Protein AF-A0A5D2PXK5-F1 (afdb_monomer_lite)

Structure (mmCIF, N/CA/C/O backbone):
data_AF-A0A5D2PXK5-F1
#
_entry.id   AF-A0A5D2PXK5-F1
#
loop_
_atom_site.group_PDB
_atom_site.id
_atom_site.type_symbol
_atom_site.label_atom_id
_atom_site.label_alt_id
_atom_site.label_comp_id
_atom_site.label_asym_id
_atom_site.label_entity_id
_atom_site.label_seq_id
_atom_site.pdbx_PDB_ins_code
_atom_site.Cartn_x
_atom_site.Cartn_y
_atom_site.Cartn_z
_atom_site.occupancy
_atom_site.B_iso_or_equiv
_atom_site.auth_seq_id
_atom_site.auth_comp_id
_atom_site.auth_asym_id
_atom_site.auth_atom_id
_atom_site.pdbx_PDB_model_num
ATOM 1 N N . MET A 1 1 ? -16.485 -2.527 13.822 1.00 81.25 1 MET A N 1
ATOM 2 C CA . MET A 1 1 ? -15.413 -3.039 12.968 1.00 81.25 1 MET A CA 1
ATOM 3 C C . MET A 1 1 ? -14.681 -1.870 12.341 1.00 81.25 1 MET A C 1
ATOM 5 O O . MET A 1 1 ? -15.329 -0.942 11.861 1.00 81.25 1 MET A O 1
ATOM 9 N N . ILE A 1 2 ? -13.352 -1.922 12.343 1.00 85.88 2 ILE A N 1
ATOM 10 C CA . ILE A 1 2 ? -12.493 -0.952 11.661 1.00 85.88 2 ILE A CA 1
ATOM 11 C C . ILE A 1 2 ? -11.808 -1.667 10.501 1.00 85.88 2 ILE A C 1
ATOM 13 O O . ILE A 1 2 ? -11.282 -2.763 10.672 1.00 85.88 2 ILE A O 1
ATOM 17 N N . ILE A 1 3 ? -11.828 -1.055 9.326 1.00 90.81 3 ILE A N 1
ATOM 18 C CA . ILE A 1 3 ? -11.134 -1.524 8.132 1.00 90.81 3 ILE A CA 1
ATOM 19 C C . ILE A 1 3 ? -10.037 -0.518 7.833 1.00 90.81 3 ILE A C 1
ATOM 21 O O . ILE A 1 3 ? -10.322 0.666 7.686 1.00 90.81 3 ILE A O 1
ATOM 25 N N . VAL A 1 4 ? -8.800 -0.983 7.720 1.00 92.50 4 VAL A N 1
ATOM 26 C CA . VAL A 1 4 ? -7.676 -0.161 7.263 1.00 92.50 4 VAL A CA 1
ATOM 27 C C . VAL A 1 4 ? -7.216 -0.724 5.935 1.00 92.50 4 VAL A C 1
ATOM 29 O O . VAL A 1 4 ? -6.950 -1.924 5.833 1.00 92.50 4 VAL A O 1
ATOM 32 N N . MET A 1 5 ? -7.151 0.121 4.912 1.00 95.62 5 MET A N 1
ATOM 33 C CA . MET A 1 5 ? -6.773 -0.306 3.573 1.00 95.62 5 MET A CA 1
ATOM 34 C C . MET A 1 5 ? -5.972 0.753 2.834 1.00 95.62 5 MET A C 1
ATOM 36 O O . MET A 1 5 ? -6.124 1.955 3.046 1.00 95.62 5 MET A O 1
ATOM 40 N N . GLY A 1 6 ? -5.160 0.290 1.900 1.00 96.44 6 GLY A N 1
ATOM 41 C CA . GLY A 1 6 ? -4.439 1.144 0.978 1.00 96.44 6 GLY A CA 1
ATOM 42 C C . GLY A 1 6 ? -3.919 0.336 -0.194 1.00 96.44 6 GLY A C 1
ATOM 43 O O . GLY A 1 6 ? -4.239 -0.844 -0.360 1.00 96.44 6 GLY A O 1
ATOM 44 N N . LEU A 1 7 ? -3.127 0.991 -1.033 1.00 97.25 7 LEU A N 1
ATOM 45 C CA . LEU A 1 7 ? -2.705 0.428 -2.304 1.00 97.25 7 LEU A CA 1
ATOM 46 C C . LEU A 1 7 ? -1.205 0.615 -2.525 1.00 97.25 7 LEU A C 1
ATOM 48 O O . LEU A 1 7 ? -0.645 1.670 -2.223 1.00 97.25 7 LEU A O 1
ATOM 52 N N . VAL A 1 8 ? -0.570 -0.416 -3.077 1.00 98.19 8 VAL A N 1
ATOM 53 C CA . VAL A 1 8 ? 0.820 -0.389 -3.530 1.00 98.19 8 VAL A CA 1
ATOM 54 C C . VAL A 1 8 ? 0.867 -0.652 -5.025 1.00 98.19 8 VAL A C 1
ATOM 56 O O . VAL A 1 8 ? 0.278 -1.605 -5.546 1.00 98.19 8 VAL A O 1
ATOM 59 N N . TYR A 1 9 ? 1.609 0.190 -5.729 1.00 97.81 9 TYR A N 1
ATOM 60 C CA . TYR A 1 9 ? 1.845 0.040 -7.156 1.00 97.81 9 TYR A CA 1
ATOM 61 C C . TYR A 1 9 ? 3.330 0.151 -7.485 1.00 97.81 9 TYR A C 1
ATOM 63 O O . TYR A 1 9 ? 4.139 0.650 -6.704 1.00 97.81 9 TYR A O 1
ATOM 71 N N . CYS A 1 10 ? 3.689 -0.338 -8.663 1.00 97.38 10 CYS A N 1
ATOM 72 C CA . CYS A 1 10 ? 4.971 -0.054 -9.270 1.00 97.38 10 CYS A CA 1
ATOM 73 C C . CYS A 1 10 ? 4.863 1.222 -10.104 1.00 97.38 10 CYS A C 1
ATOM 75 O O . CYS A 1 10 ? 4.119 1.268 -11.086 1.00 97.38 10 CYS A O 1
ATOM 77 N N . ASP A 1 11 ? 5.620 2.248 -9.742 1.00 96.44 11 ASP A N 1
ATOM 78 C CA . ASP A 1 11 ? 5.861 3.418 -10.569 1.00 96.44 11 ASP A CA 1
ATOM 79 C C . ASP A 1 11 ? 7.035 3.156 -11.517 1.00 96.44 11 ASP A C 1
ATOM 81 O O . ASP A 1 11 ? 8.200 3.428 -11.224 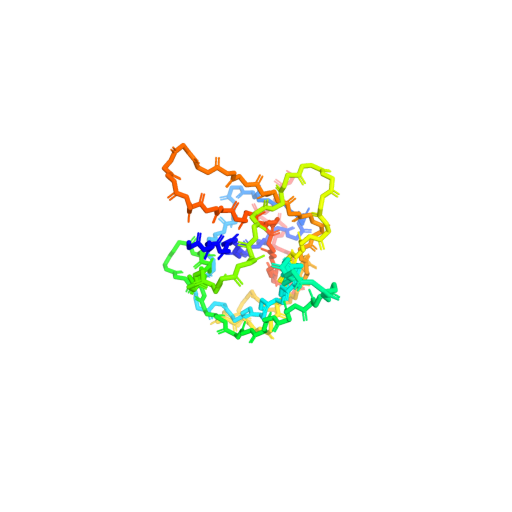1.00 96.44 11 ASP A O 1
ATOM 85 N N . VAL A 1 12 ? 6.713 2.618 -12.692 1.00 95.12 12 VAL A N 1
ATOM 86 C CA . VAL A 1 12 ? 7.700 2.288 -13.730 1.00 95.12 12 VAL A CA 1
ATOM 87 C C . VAL A 1 12 ? 8.468 3.523 -14.218 1.00 95.12 12 VAL A C 1
ATOM 89 O O . VAL A 1 12 ? 9.609 3.403 -14.673 1.00 95.12 12 VAL A O 1
ATOM 92 N N . CYS A 1 13 ? 7.858 4.706 -14.127 1.00 93.81 13 CYS A N 1
ATOM 93 C CA . CYS A 1 13 ? 8.432 5.937 -14.650 1.00 93.81 13 CYS A CA 1
ATOM 94 C C . CYS A 1 13 ? 9.161 6.779 -13.609 1.00 93.81 13 CYS A C 1
ATOM 96 O O . CYS A 1 13 ? 9.805 7.753 -13.997 1.00 93.81 13 CYS A O 1
ATOM 98 N N . THR A 1 14 ? 9.152 6.374 -12.338 1.00 92.69 14 THR A N 1
ATOM 99 C CA . THR A 1 14 ? 9.869 7.065 -11.260 1.00 92.69 14 THR A CA 1
ATOM 100 C C . THR A 1 14 ? 9.431 8.536 -11.124 1.00 92.69 14 THR A C 1
ATOM 102 O O . THR A 1 14 ? 10.234 9.421 -10.838 1.00 92.69 14 THR A O 1
ATOM 105 N N . ASN A 1 15 ? 8.146 8.803 -11.348 1.00 90.00 15 ASN A N 1
ATOM 106 C CA . ASN A 1 15 ? 7.516 10.113 -11.199 1.00 90.00 15 ASN A CA 1
ATOM 107 C C . ASN A 1 15 ? 6.867 10.310 -9.816 1.00 90.00 15 ASN A C 1
ATOM 109 O O . ASN A 1 15 ? 6.261 11.352 -9.578 1.00 90.00 15 ASN A O 1
ATOM 113 N N . ASN A 1 16 ? 6.939 9.307 -8.936 1.00 88.19 16 ASN A N 1
ATOM 114 C CA . ASN A 1 16 ? 6.220 9.213 -7.668 1.00 88.19 16 ASN A CA 1
ATOM 115 C C . ASN A 1 16 ? 4.707 9.462 -7.824 1.00 88.19 16 ASN A C 1
ATOM 117 O O . ASN A 1 16 ? 4.049 10.007 -6.946 1.00 88.19 16 ASN A O 1
ATOM 121 N N . SER A 1 17 ? 4.143 9.083 -8.967 1.00 89.62 17 SER A N 1
ATOM 122 C CA . SER A 1 17 ? 2.718 9.220 -9.252 1.00 89.62 17 SER A CA 1
ATOM 123 C C . SER A 1 17 ? 2.234 8.047 -10.090 1.00 89.62 17 SER A C 1
ATOM 125 O O . SER A 1 17 ? 3.007 7.391 -10.794 1.00 89.62 17 SER A O 1
ATOM 127 N N . PHE A 1 18 ? 0.936 7.760 -10.007 1.00 92.00 18 PHE A N 1
ATOM 128 C CA . PHE A 1 18 ? 0.346 6.713 -10.823 1.00 92.00 18 PHE A CA 1
ATOM 129 C C . PHE A 1 18 ? 0.257 7.186 -12.277 1.00 92.00 18 PHE A C 1
ATOM 131 O O . PHE A 1 18 ? -0.373 8.196 -12.583 1.00 92.00 18 PHE A O 1
ATOM 138 N N . SER A 1 19 ? 0.895 6.446 -13.177 1.00 91.69 19 SER A N 1
ATOM 139 C CA . SER A 1 19 ? 0.967 6.749 -14.604 1.00 91.69 19 SER A CA 1
ATOM 140 C C . SER A 1 19 ? 0.346 5.627 -15.433 1.00 91.69 19 SER A C 1
ATOM 142 O O . SER A 1 19 ? 0.056 4.544 -14.931 1.00 91.69 19 SER A O 1
ATOM 144 N N . ARG A 1 20 ? 0.216 5.842 -16.746 1.00 92.00 20 ARG A N 1
ATOM 145 C CA . ARG A 1 20 ? -0.244 4.810 -17.691 1.00 92.00 20 ARG A CA 1
ATOM 146 C C . ARG A 1 20 ? 0.600 3.527 -17.653 1.00 92.00 20 ARG A C 1
ATOM 148 O O . ARG A 1 20 ? 0.103 2.461 -18.001 1.00 92.00 20 ARG A O 1
ATOM 155 N N . HIS A 1 21 ? 1.873 3.639 -17.283 1.00 93.62 21 HIS A N 1
ATOM 156 C CA . HIS A 1 21 ? 2.803 2.512 -17.219 1.00 93.62 21 HIS A CA 1
ATOM 157 C C . HIS A 1 21 ? 2.902 1.897 -15.825 1.00 93.62 21 HIS A C 1
ATOM 159 O O . HIS A 1 21 ? 3.567 0.876 -15.657 1.00 93.62 21 HIS A O 1
ATOM 165 N N . SER A 1 22 ? 2.255 2.510 -14.837 1.00 95.50 22 SER A N 1
ATOM 166 C CA . SER A 1 22 ? 2.181 1.964 -13.496 1.00 95.50 22 SER A CA 1
ATOM 167 C C . SER A 1 22 ? 1.276 0.738 -13.473 1.00 95.50 22 SER A C 1
ATOM 169 O O . SER A 1 22 ? 0.305 0.638 -14.222 1.00 95.50 22 SER A O 1
ATOM 171 N N . TYR A 1 23 ? 1.592 -0.203 -12.592 1.00 96.38 23 TYR A N 1
ATOM 172 C CA . TYR A 1 23 ? 0.778 -1.396 -12.389 1.00 96.38 23 TYR A CA 1
ATOM 173 C C . TYR A 1 23 ? 0.670 -1.718 -10.907 1.00 96.38 23 TYR A C 1
ATOM 175 O O . TYR A 1 23 ? 1.579 -1.437 -10.127 1.00 96.38 23 TYR A O 1
ATOM 183 N N . PHE A 1 24 ? -0.449 -2.316 -10.515 1.00 97.88 24 PHE A N 1
ATOM 184 C CA . PHE A 1 24 ? -0.672 -2.729 -9.138 1.00 97.88 24 PHE A CA 1
ATOM 185 C C . PHE A 1 24 ? 0.271 -3.860 -8.744 1.00 97.88 24 PHE A C 1
ATOM 187 O O . PHE A 1 24 ? 0.412 -4.849 -9.467 1.00 97.88 24 PHE A O 1
ATOM 194 N N . LEU A 1 25 ? 0.933 -3.705 -7.601 1.00 97.69 25 LEU A N 1
ATOM 195 C CA . LEU A 1 25 ? 1.973 -4.628 -7.181 1.00 97.69 25 LEU A CA 1
ATOM 196 C C . LEU A 1 25 ? 1.368 -5.664 -6.240 1.00 97.69 25 LEU A C 1
ATOM 198 O O . LEU A 1 25 ? 1.118 -5.364 -5.078 1.00 97.69 25 LEU A O 1
ATOM 202 N N . ARG A 1 26 ? 1.127 -6.878 -6.743 1.00 98.12 26 ARG A N 1
ATOM 203 C CA . ARG A 1 26 ? 0.642 -8.019 -5.952 1.00 98.12 26 ARG A CA 1
ATOM 204 C C . ARG A 1 26 ? 1.754 -8.612 -5.093 1.00 98.12 26 ARG A C 1
ATOM 206 O O . ARG A 1 26 ? 2.832 -8.882 -5.613 1.00 98.12 26 ARG A O 1
ATOM 213 N N . GLY A 1 27 ? 1.464 -8.938 -3.837 1.00 98.25 27 GLY A N 1
ATOM 214 C CA . GLY A 1 27 ? 2.393 -9.600 -2.919 1.00 98.25 27 GLY A CA 1
ATOM 215 C C . GLY A 1 27 ? 3.463 -8.683 -2.324 1.00 98.25 27 GLY A C 1
ATOM 216 O O . GLY A 1 27 ? 4.422 -9.185 -1.751 1.00 98.25 27 GLY A O 1
ATOM 217 N N . ALA A 1 28 ? 3.324 -7.364 -2.466 1.00 98.38 28 ALA A N 1
ATOM 218 C CA . ALA A 1 28 ? 4.157 -6.410 -1.747 1.00 98.38 28 ALA A CA 1
ATOM 219 C C . ALA A 1 28 ? 3.854 -6.508 -0.250 1.00 98.38 28 ALA A C 1
ATOM 221 O O . ALA A 1 28 ? 2.686 -6.580 0.131 1.00 98.38 28 ALA A O 1
ATOM 222 N N . GLU A 1 29 ? 4.891 -6.515 0.577 1.00 98.25 29 GLU A N 1
ATOM 223 C CA . GLU A 1 29 ? 4.761 -6.557 2.027 1.00 98.25 29 GLU A CA 1
ATOM 224 C C . GLU A 1 29 ? 4.713 -5.137 2.583 1.00 98.25 29 GLU A C 1
ATOM 226 O O . GLU A 1 29 ? 5.557 -4.292 2.262 1.00 98.25 29 GLU A O 1
ATOM 231 N N . VAL A 1 30 ? 3.715 -4.890 3.423 1.00 98.12 30 VAL A N 1
ATOM 232 C CA . VAL A 1 30 ? 3.508 -3.626 4.117 1.00 98.12 30 VAL A CA 1
ATOM 233 C C . VAL A 1 30 ? 3.346 -3.876 5.606 1.00 98.12 30 VAL A C 1
ATOM 235 O O . VAL A 1 30 ? 2.726 -4.862 6.005 1.00 98.12 30 VAL A O 1
ATOM 238 N N . GLN A 1 31 ? 3.858 -2.963 6.418 1.00 97.81 31 GLN A N 1
ATOM 239 C CA . GLN A 1 31 ? 3.571 -2.897 7.843 1.00 97.81 31 GLN A CA 1
ATOM 240 C C . GLN A 1 31 ? 2.531 -1.806 8.062 1.00 97.81 31 GLN A C 1
ATOM 242 O O . GLN A 1 31 ? 2.697 -0.688 7.579 1.00 97.81 31 GLN A O 1
ATOM 247 N N . ILE A 1 32 ? 1.445 -2.149 8.745 1.00 96.00 32 ILE A N 1
ATOM 248 C CA . ILE A 1 32 ? 0.367 -1.232 9.106 1.00 96.00 32 ILE A CA 1
ATOM 249 C C . ILE A 1 32 ? 0.500 -0.959 10.596 1.00 96.00 32 ILE A C 1
ATOM 251 O O . ILE A 1 32 ? 0.499 -1.908 11.376 1.00 96.00 32 ILE A O 1
ATOM 255 N N . ASP A 1 33 ? 0.566 0.314 10.971 1.00 93.69 33 ASP A N 1
ATOM 256 C CA . ASP A 1 33 ? 0.645 0.777 12.350 1.00 93.69 33 ASP A CA 1
ATOM 257 C C . ASP A 1 33 ? -0.505 1.742 12.623 1.00 93.69 33 ASP A C 1
ATOM 259 O O . ASP A 1 33 ? -0.608 2.799 12.005 1.00 93.69 33 ASP A O 1
ATOM 263 N N . CYS A 1 34 ? -1.368 1.383 13.563 1.00 89.38 34 CYS A N 1
ATOM 264 C CA . CYS A 1 34 ? -2.481 2.205 14.004 1.00 89.38 34 CYS A CA 1
ATOM 265 C C . CYS A 1 34 ? -2.391 2.474 15.500 1.00 89.38 34 CYS A C 1
ATOM 267 O O . CYS A 1 34 ? -2.003 1.604 16.278 1.00 89.38 34 CYS A O 1
ATOM 269 N N . ASN A 1 35 ? -2.807 3.662 15.907 1.00 86.75 35 ASN A N 1
ATOM 270 C CA . ASN A 1 35 ? -2.990 4.054 17.288 1.00 86.75 35 ASN A CA 1
ATOM 271 C C . ASN A 1 35 ? -4.418 4.569 17.454 1.00 86.75 35 ASN A C 1
ATOM 273 O O . ASN A 1 35 ? -4.774 5.624 16.934 1.00 86.75 35 ASN A O 1
ATOM 277 N N . PHE A 1 36 ? -5.241 3.807 18.165 1.00 80.25 36 PHE A N 1
ATOM 278 C CA . PHE A 1 36 ? -6.626 4.154 18.437 1.00 80.25 36 PHE A CA 1
ATOM 279 C C . PHE A 1 36 ? -6.767 4.678 19.858 1.00 80.25 36 PHE A C 1
ATOM 281 O O . PHE A 1 36 ? -6.274 4.069 20.808 1.00 80.25 36 PHE A O 1
ATOM 288 N N . ARG A 1 37 ? -7.515 5.764 20.045 1.00 72.75 37 ARG A N 1
ATOM 289 C CA . ARG A 1 37 ? -7.97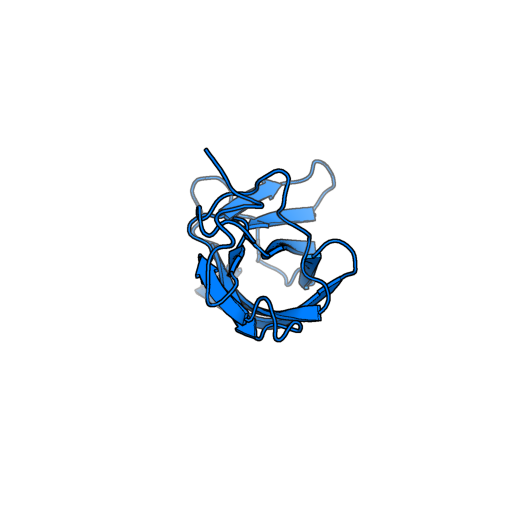7 6.122 21.390 1.00 72.75 37 ARG A CA 1
ATOM 290 C C . ARG A 1 37 ? -9.153 5.235 21.780 1.00 72.75 37 ARG A C 1
ATOM 292 O O . ARG A 1 37 ? -10.151 5.189 21.066 1.00 72.75 37 ARG A O 1
ATOM 299 N N . ALA A 1 38 ? -9.042 4.580 22.930 1.00 67.69 38 ALA A N 1
ATOM 300 C CA . ALA A 1 38 ? -10.146 3.875 23.561 1.00 67.69 38 ALA A CA 1
ATOM 301 C C . ALA A 1 38 ? -10.739 4.757 24.669 1.00 67.69 38 ALA A C 1
ATOM 303 O O . ALA A 1 38 ? -10.033 5.218 25.571 1.00 67.69 38 ALA A O 1
ATOM 304 N N . TYR A 1 39 ? -12.045 5.011 24.605 1.00 58.97 39 TYR A N 1
ATOM 305 C CA . TYR A 1 39 ? -12.790 5.627 25.692 1.00 58.97 39 TYR A CA 1
ATOM 306 C C . TYR A 1 39 ? -13.188 4.547 26.696 1.00 58.97 39 TYR A C 1
ATOM 308 O O . TYR A 1 39 ? -14.230 3.905 26.573 1.00 58.97 39 TYR A O 1
ATOM 316 N N . VAL A 1 40 ? -12.347 4.348 27.708 1.00 57.09 40 VAL A N 1
ATOM 317 C CA . VAL A 1 40 ? -12.727 3.591 28.900 1.00 57.09 40 VAL A CA 1
ATOM 318 C C . VAL A 1 40 ? -13.213 4.613 29.931 1.00 57.09 40 VAL A C 1
ATOM 320 O O . VAL A 1 40 ? -12.484 5.565 30.228 1.00 57.09 40 VAL A O 1
ATOM 323 N N . PRO A 1 41 ? -14.432 4.492 30.492 1.00 46.78 41 PRO A N 1
ATOM 324 C CA . PRO A 1 41 ? -14.905 5.422 31.510 1.00 46.78 41 PRO A CA 1
ATOM 325 C C . PRO A 1 41 ? -13.990 5.325 32.741 1.00 46.78 41 PRO A C 1
ATOM 327 O O . PRO A 1 41 ? -14.155 4.413 33.548 1.00 46.78 41 PRO A O 1
ATOM 330 N N . LYS A 1 42 ? -13.028 6.266 32.830 1.00 52.50 42 LYS A N 1
ATOM 331 C CA . LYS A 1 42 ? -12.019 6.571 33.882 1.00 52.50 42 LYS A CA 1
ATOM 332 C C . LYS A 1 42 ? -10.561 6.648 33.388 1.00 52.50 42 LYS A C 1
ATOM 334 O O . LYS A 1 42 ? -9.750 7.217 34.116 1.00 52.50 42 LYS A O 1
ATOM 339 N N . THR A 1 43 ? -10.214 6.179 32.186 1.00 54.16 43 THR A N 1
ATOM 340 C CA . THR A 1 43 ? -8.836 6.256 31.649 1.00 54.16 43 THR A CA 1
ATOM 341 C C . THR A 1 43 ? -8.823 6.652 30.165 1.00 54.16 43 THR A C 1
ATOM 343 O O . THR A 1 43 ? -9.667 6.237 29.378 1.00 54.16 43 THR A O 1
ATOM 346 N N . LYS A 1 44 ? -7.868 7.508 29.765 1.00 58.53 44 LYS A N 1
ATOM 347 C CA . LYS A 1 44 ? -7.583 7.806 28.348 1.00 58.53 44 LYS A CA 1
ATOM 348 C C . LYS A 1 44 ? -6.555 6.795 27.847 1.00 58.53 44 LYS A C 1
ATOM 350 O O . LYS A 1 44 ? -5.363 7.097 27.832 1.00 58.53 44 LYS A O 1
ATOM 355 N N . GLU A 1 45 ? -7.002 5.596 27.504 1.00 66.69 45 GLU A N 1
ATOM 356 C CA . GLU A 1 45 ? -6.115 4.545 27.003 1.00 66.69 45 GLU A CA 1
ATOM 357 C C . GLU A 1 45 ? -5.913 4.662 25.487 1.00 66.69 45 GLU A C 1
ATOM 359 O O . GLU A 1 45 ? -6.811 5.053 24.737 1.00 66.69 45 GLU A O 1
ATOM 364 N N . GLN A 1 46 ? -4.690 4.373 25.042 1.00 71.88 46 GLN A N 1
ATOM 365 C CA . GLN A 1 46 ? -4.319 4.277 23.632 1.00 71.88 46 GLN A CA 1
ATOM 366 C C . GLN A 1 46 ? -4.038 2.814 23.310 1.00 71.88 46 GLN A C 1
ATOM 368 O O . GLN A 1 46 ? -3.294 2.148 24.030 1.00 71.88 46 GLN A O 1
ATOM 373 N N . VAL A 1 47 ? -4.643 2.321 22.236 1.00 78.69 47 VAL A N 1
ATOM 374 C CA . VAL A 1 47 ? -4.490 0.956 21.748 1.00 78.69 47 VAL A CA 1
ATOM 375 C C . VAL A 1 47 ? -3.692 1.009 20.456 1.00 78.69 47 VAL A C 1
ATOM 377 O O . VAL A 1 47 ? -4.188 1.466 19.426 1.00 78.69 47 VAL A O 1
ATOM 380 N N . SER A 1 48 ? -2.459 0.517 20.517 1.00 84.62 48 SER A N 1
ATOM 381 C CA . SER A 1 48 ? -1.608 0.377 19.340 1.00 84.62 48 SER A CA 1
ATOM 382 C C . SER A 1 48 ? -1.819 -0.983 18.685 1.00 84.62 48 SER A C 1
ATOM 384 O O . SER A 1 48 ? -1.809 -2.019 19.350 1.00 84.62 48 SER A O 1
ATOM 386 N N . PHE A 1 49 ? -1.967 -0.982 17.368 1.00 87.12 49 PHE A N 1
ATOM 387 C CA . PHE A 1 49 ? -2.097 -2.168 16.539 1.00 87.12 49 PHE A CA 1
ATOM 388 C C . PHE A 1 49 ? -1.034 -2.122 15.445 1.00 87.12 49 PHE A C 1
ATOM 390 O O . PHE A 1 49 ? -0.976 -1.152 14.696 1.00 87.12 49 PHE A O 1
ATOM 397 N N . SER A 1 50 ? -0.207 -3.163 15.349 1.00 93.00 50 SER A N 1
ATOM 398 C CA . SER A 1 50 ? 0.821 -3.282 14.313 1.00 93.00 50 SER A CA 1
ATOM 399 C C . SER A 1 50 ? 0.737 -4.648 13.654 1.00 93.00 50 SER A C 1
ATOM 401 O O . SER A 1 50 ? 0.655 -5.669 14.346 1.00 93.00 50 SER A O 1
ATOM 403 N N . VAL A 1 51 ? 0.718 -4.689 12.322 1.00 96.50 51 VAL A N 1
ATOM 404 C CA . VAL A 1 51 ? 0.645 -5.956 11.596 1.00 96.50 51 VAL A CA 1
ATOM 405 C C . VAL A 1 51 ? 1.233 -5.868 10.192 1.00 96.50 51 VAL A C 1
ATOM 407 O O . VAL A 1 51 ? 0.999 -4.902 9.465 1.00 96.50 51 VAL A O 1
ATOM 410 N N . ASN A 1 52 ? 1.909 -6.936 9.766 1.00 97.81 52 ASN A N 1
ATOM 411 C CA . ASN A 1 52 ? 2.325 -7.086 8.377 1.00 97.81 52 ASN A CA 1
ATOM 412 C C . ASN A 1 52 ? 1.189 -7.664 7.524 1.00 97.81 52 ASN A C 1
ATOM 414 O O . ASN A 1 52 ? 0.472 -8.596 7.919 1.00 97.81 52 ASN A O 1
ATOM 418 N N . ARG A 1 53 ? 1.031 -7.119 6.321 1.00 97.81 53 ARG A N 1
ATOM 419 C CA . ARG A 1 53 ? 0.098 -7.599 5.300 1.00 97.81 53 ARG A CA 1
ATOM 420 C C . ARG A 1 53 ? 0.783 -7.663 3.951 1.00 97.81 53 ARG A C 1
ATOM 422 O O . ARG A 1 53 ? 1.752 -6.959 3.691 1.00 97.81 53 ARG A O 1
ATOM 429 N N . THR A 1 54 ? 0.246 -8.515 3.089 1.00 98.12 54 THR A N 1
ATOM 430 C CA . THR A 1 54 ? 0.643 -8.575 1.687 1.00 98.12 54 THR A CA 1
ATOM 431 C C . THR A 1 54 ? -0.488 -8.075 0.811 1.00 98.12 54 THR A C 1
ATOM 433 O O . THR A 1 54 ? -1.665 -8.278 1.118 1.00 98.12 54 THR A O 1
ATOM 436 N N . THR A 1 55 ? -0.135 -7.394 -0.270 1.00 98.50 55 THR A N 1
ATOM 437 C CA . THR A 1 55 ? -1.121 -6.899 -1.224 1.00 98.50 55 THR A CA 1
ATOM 438 C C . THR A 1 55 ? -1.715 -8.018 -2.074 1.00 98.50 55 THR A C 1
ATOM 440 O O . THR A 1 55 ? -1.040 -8.975 -2.470 1.00 98.50 55 THR A O 1
ATOM 443 N N . ASP A 1 56 ? -2.991 -7.876 -2.411 1.00 98.25 56 ASP A N 1
ATOM 444 C CA . ASP A 1 56 ? -3.715 -8.800 -3.270 1.00 98.25 56 ASP A CA 1
ATOM 445 C C . ASP A 1 56 ? -3.411 -8.584 -4.769 1.00 98.25 56 ASP A C 1
ATOM 447 O O . ASP A 1 56 ? -2.500 -7.854 -5.164 1.00 98.25 56 ASP A O 1
ATOM 451 N N . LYS A 1 57 ? -4.187 -9.227 -5.652 1.00 97.19 57 LYS A N 1
ATOM 452 C CA . LYS A 1 57 ? -4.028 -9.102 -7.113 1.00 97.19 57 LYS A CA 1
ATOM 453 C C . LYS A 1 57 ? -4.276 -7.690 -7.664 1.00 97.19 57 LYS A C 1
ATOM 455 O O . LYS A 1 57 ? -3.890 -7.422 -8.797 1.00 97.19 57 LYS A O 1
ATOM 460 N N . HIS A 1 58 ? -4.920 -6.824 -6.890 1.00 97.19 58 HIS A N 1
ATOM 461 C CA . HIS A 1 58 ? -5.196 -5.430 -7.215 1.00 97.19 58 HIS A CA 1
ATOM 462 C C . HIS A 1 58 ? -4.220 -4.475 -6.520 1.00 97.19 58 HIS A C 1
ATOM 464 O O . HIS A 1 58 ? -4.404 -3.264 -6.587 1.00 97.19 58 HIS A O 1
ATOM 470 N N . GLY A 1 59 ? -3.169 -4.998 -5.876 1.00 97.94 59 GLY A N 1
ATOM 471 C CA . GLY A 1 59 ? -2.214 -4.186 -5.128 1.00 97.94 59 GLY A CA 1
ATOM 472 C C . GLY A 1 59 ? -2.795 -3.633 -3.829 1.00 97.94 59 GLY A C 1
ATOM 473 O O . GLY A 1 59 ? -2.187 -2.746 -3.238 1.00 97.94 59 GLY A O 1
ATOM 474 N N . VAL A 1 60 ? -3.949 -4.135 -3.380 1.00 98.25 60 VAL A N 1
ATOM 475 C CA . VAL A 1 60 ? -4.631 -3.660 -2.177 1.00 98.25 60 VAL A CA 1
ATOM 476 C C . VAL A 1 60 ? -4.154 -4.467 -0.981 1.00 98.25 60 VAL A C 1
ATOM 478 O O . VAL A 1 60 ? -4.179 -5.697 -1.007 1.00 98.25 60 VAL A O 1
ATOM 481 N N . TYR A 1 61 ? -3.740 -3.781 0.078 1.00 97.62 61 TYR A N 1
ATOM 482 C CA . TYR A 1 61 ? -3.608 -4.381 1.401 1.00 97.62 61 TYR A CA 1
ATOM 483 C C . TYR A 1 61 ? -4.802 -3.961 2.251 1.00 97.62 61 TYR A C 1
ATOM 485 O O . TYR A 1 61 ? -5.289 -2.834 2.148 1.00 97.62 61 TYR A O 1
ATOM 493 N N . MET A 1 62 ? -5.268 -4.873 3.097 1.00 96.25 62 MET A N 1
ATOM 494 C CA . MET A 1 62 ? -6.401 -4.628 3.976 1.00 96.25 62 MET A CA 1
ATOM 495 C C . MET A 1 62 ? -6.228 -5.391 5.285 1.00 96.25 62 MET A C 1
ATOM 497 O O . MET A 1 62 ? -5.723 -6.518 5.309 1.00 96.25 62 MET A O 1
ATOM 501 N N . VAL A 1 63 ? -6.671 -4.781 6.376 1.00 93.50 63 VAL A N 1
ATOM 502 C CA . VAL A 1 63 ? -6.850 -5.452 7.658 1.00 93.50 63 VAL A CA 1
ATOM 503 C C . VAL A 1 63 ? -8.190 -5.067 8.261 1.00 93.50 63 VAL A C 1
ATOM 505 O O . VAL A 1 63 ? -8.588 -3.903 8.255 1.00 93.50 63 VAL A O 1
ATOM 508 N N . GLU A 1 64 ? -8.873 -6.075 8.784 1.00 91.06 64 GLU A N 1
ATOM 509 C CA . GLU A 1 64 ? -10.081 -5.920 9.576 1.00 91.06 64 GLU A CA 1
ATOM 510 C C . GLU A 1 64 ? -9.696 -6.031 11.047 1.00 91.06 64 GLU A C 1
ATOM 512 O O . GLU A 1 64 ? -9.124 -7.033 11.485 1.00 91.06 64 GLU A O 1
ATOM 517 N N . ILE A 1 65 ? -9.979 -4.976 11.800 1.00 85.06 65 ILE A N 1
ATOM 518 C CA . ILE A 1 65 ? -9.748 -4.907 13.235 1.00 85.06 65 ILE A CA 1
ATOM 519 C C . ILE A 1 65 ? -11.123 -5.034 13.902 1.00 85.06 65 ILE A C 1
ATOM 521 O O . ILE A 1 65 ? -12.012 -4.199 13.658 1.00 85.06 65 ILE A O 1
ATOM 525 N N . PRO A 1 66 ? -11.350 -6.090 14.706 1.00 78.56 66 PRO A N 1
ATOM 526 C CA . PRO A 1 66 ? -12.596 -6.226 15.439 1.00 78.56 66 PRO A CA 1
ATOM 527 C C . PRO A 1 66 ? -12.751 -5.028 16.376 1.00 78.56 66 PRO A C 1
ATOM 529 O O . PRO A 1 66 ? -11.781 -4.561 16.973 1.00 78.56 66 PRO A O 1
ATOM 532 N N . SER A 1 67 ? -13.973 -4.508 16.492 1.00 67.31 67 SER A N 1
ATOM 533 C CA . SER A 1 67 ? -14.235 -3.466 17.484 1.00 67.31 67 SER A CA 1
ATOM 534 C C . SER A 1 67 ? -14.041 -4.055 18.871 1.00 67.31 67 SER A C 1
ATOM 536 O O . SER A 1 67 ? -14.730 -5.006 19.228 1.00 67.31 67 SER A O 1
ATOM 538 N N . VAL A 1 68 ? -13.122 -3.480 19.634 1.00 63.94 68 VAL A N 1
ATOM 539 C CA . VAL A 1 68 ? -13.103 -3.611 21.090 1.00 63.94 68 VAL A CA 1
ATOM 540 C C . VAL A 1 68 ? -13.936 -2.478 21.684 1.00 63.94 68 VAL A C 1
ATOM 542 O O . VAL A 1 68 ? -13.995 -1.383 21.115 1.00 63.94 68 VAL A O 1
ATOM 545 N N . ASP A 1 69 ? -14.610 -2.759 22.798 1.00 59.25 69 ASP A N 1
ATOM 546 C CA . ASP A 1 69 ? -15.444 -1.777 23.489 1.00 59.25 69 ASP A CA 1
ATOM 547 C C . ASP A 1 69 ? -14.642 -0.497 23.775 1.00 59.25 69 ASP A C 1
ATOM 549 O O . ASP A 1 69 ? -13.519 -0.544 24.277 1.00 59.25 69 ASP A O 1
ATOM 553 N N . GLY A 1 70 ? -15.211 0.656 23.418 1.00 59.50 70 GLY A N 1
ATOM 554 C CA . GLY A 1 70 ? -14.604 1.970 23.643 1.00 59.50 70 GLY A CA 1
ATOM 555 C C . GLY A 1 70 ? -13.743 2.524 22.501 1.00 59.50 70 GLY A C 1
ATOM 556 O O . GLY A 1 70 ? -13.406 3.704 22.562 1.00 59.50 70 GLY A O 1
ATOM 557 N N . ILE A 1 71 ? -13.409 1.764 21.447 1.00 64.44 71 ILE A N 1
ATOM 558 C CA . ILE A 1 71 ? -12.799 2.363 20.244 1.00 64.44 71 ILE A CA 1
ATOM 559 C C . ILE A 1 71 ? -13.903 2.933 19.353 1.00 64.44 71 ILE A C 1
ATOM 561 O O . ILE A 1 71 ? -14.558 2.212 18.594 1.00 64.44 71 ILE A O 1
ATOM 565 N N . GLU A 1 72 ? -14.082 4.248 19.436 1.00 64.19 72 GLU A N 1
ATOM 566 C CA . GLU A 1 72 ? -14.877 4.996 18.473 1.00 64.19 72 GLU A CA 1
ATOM 567 C C . GLU A 1 72 ? -14.016 5.438 17.295 1.00 64.19 72 GLU A C 1
ATOM 569 O O . GLU A 1 72 ? -12.825 5.741 17.402 1.00 64.19 72 GLU A O 1
ATOM 574 N N . CYS A 1 73 ? -14.648 5.464 16.132 1.00 64.12 73 CYS A N 1
ATOM 575 C CA . CYS A 1 73 ? -14.022 5.983 14.936 1.00 64.12 73 CYS A CA 1
ATOM 576 C C . CYS A 1 73 ? -13.845 7.473 15.088 1.00 64.12 73 CYS A C 1
ATOM 578 O O . CYS A 1 73 ? -14.770 8.137 15.556 1.00 64.12 73 CYS A O 1
ATOM 580 N N . ALA A 1 74 ? -12.689 7.966 14.656 1.00 59.97 74 ALA A N 1
ATOM 581 C CA . ALA A 1 74 ? -12.388 9.374 14.769 1.00 59.97 74 ALA A CA 1
ATOM 582 C C . ALA A 1 74 ? -13.523 10.209 14.155 1.00 59.97 74 ALA A C 1
ATOM 584 O O . ALA A 1 74 ? -13.734 10.197 12.941 1.00 59.97 74 ALA A O 1
ATOM 585 N N . GLU A 1 75 ? -14.272 10.926 14.994 1.00 56.28 75 GLU A N 1
ATOM 586 C CA . GLU A 1 75 ? -14.884 12.172 14.544 1.00 56.28 75 GLU A CA 1
ATOM 587 C C . GLU A 1 75 ? -13.751 13.196 14.434 1.00 56.28 75 GLU A C 1
ATOM 589 O O . GLU A 1 75 ? -12.697 12.996 15.046 1.00 56.28 75 GLU A O 1
ATOM 594 N N . ALA A 1 76 ? -13.935 14.253 13.637 1.00 48.31 76 ALA A N 1
ATOM 595 C CA . ALA A 1 76 ? -12.893 15.192 13.188 1.00 48.31 76 ALA A CA 1
ATOM 596 C C . ALA A 1 76 ? -11.986 15.800 14.291 1.00 48.31 76 ALA A C 1
ATOM 598 O O . ALA A 1 76 ? -11.015 16.476 13.974 1.00 48.31 76 ALA A O 1
ATOM 599 N N . ASP A 1 77 ? -12.285 15.539 15.563 1.00 46.03 77 ASP A N 1
ATOM 600 C CA . ASP A 1 77 ? -11.625 16.045 16.762 1.00 46.03 77 ASP A CA 1
ATOM 601 C C . ASP A 1 77 ? -10.930 14.950 17.617 1.00 46.03 77 ASP A C 1
ATOM 603 O O . ASP A 1 77 ? -10.503 15.196 18.747 1.00 46.03 77 ASP A O 1
ATOM 607 N N . THR A 1 78 ? -10.814 13.705 17.125 1.00 55.84 78 THR A N 1
ATOM 608 C CA . THR A 1 78 ? -10.256 12.576 17.903 1.00 55.84 78 THR A CA 1
ATOM 609 C C . THR A 1 78 ? -9.082 11.864 17.222 1.00 55.84 78 THR A C 1
ATOM 611 O O . THR A 1 78 ? -9.178 11.343 16.120 1.00 55.84 78 THR A O 1
ATOM 614 N N . ALA A 1 79 ? -7.953 11.844 17.939 1.00 63.38 79 ALA A N 1
ATOM 615 C CA . ALA A 1 79 ? -6.603 11.453 17.521 1.00 63.38 79 ALA A CA 1
ATOM 616 C C . ALA A 1 79 ? -6.367 9.936 17.331 1.00 63.38 79 ALA A C 1
ATOM 618 O O . ALA A 1 79 ? -5.384 9.410 17.854 1.00 63.38 79 ALA A O 1
ATOM 619 N N . SER A 1 80 ? -7.274 9.228 16.653 1.00 77.12 80 SER A N 1
ATOM 620 C CA . SER A 1 80 ? -7.005 7.859 16.195 1.00 77.12 80 SER A CA 1
ATOM 621 C C . SER A 1 80 ? -6.354 7.913 14.817 1.00 77.12 80 SER A C 1
ATOM 623 O O . SER A 1 80 ? -6.987 8.417 13.890 1.00 77.12 80 SER A O 1
ATOM 625 N N . THR A 1 81 ? -5.131 7.398 14.692 1.00 85.38 81 THR A N 1
ATOM 626 C CA . THR A 1 81 ? -4.337 7.480 13.460 1.00 85.38 81 THR A CA 1
ATOM 627 C C . THR A 1 81 ? -3.862 6.118 12.983 1.00 85.38 81 THR A C 1
ATOM 629 O O . THR A 1 81 ? -3.607 5.219 13.779 1.00 85.38 81 THR A O 1
ATOM 632 N N . CYS A 1 82 ? -3.714 5.968 11.678 1.00 89.31 82 CYS A N 1
ATOM 633 C CA . CYS A 1 82 ? -3.182 4.808 10.994 1.00 89.31 82 CYS A CA 1
ATOM 634 C C . CYS A 1 82 ? -2.189 5.255 9.922 1.00 89.31 82 CYS A C 1
ATOM 636 O O . CYS A 1 82 ? -2.425 6.173 9.141 1.00 89.31 82 CYS A O 1
ATOM 638 N N . GLN A 1 83 ? -1.075 4.545 9.845 1.00 94.31 83 GLN A N 1
ATOM 639 C CA . GLN A 1 83 ? -0.080 4.701 8.799 1.00 94.31 83 GLN A CA 1
ATOM 640 C C . GLN A 1 83 ? 0.353 3.329 8.298 1.00 94.31 83 GLN A C 1
ATOM 642 O O . GLN A 1 83 ? 0.195 2.313 8.976 1.00 94.31 83 GLN A O 1
ATOM 647 N N . ALA A 1 84 ? 0.917 3.294 7.099 1.00 97.12 84 ALA A N 1
ATOM 648 C CA . ALA A 1 84 ? 1.556 2.100 6.581 1.00 97.12 84 ALA A CA 1
ATOM 649 C C . ALA A 1 84 ? 2.929 2.429 6.006 1.00 97.12 84 ALA A C 1
ATOM 651 O O . ALA A 1 84 ? 3.181 3.552 5.563 1.00 97.12 84 ALA A O 1
ATOM 652 N N . SER A 1 85 ? 3.807 1.431 6.004 1.00 97.75 85 SER A N 1
ATOM 653 C CA . SER A 1 85 ? 5.132 1.509 5.403 1.00 97.75 85 SER A CA 1
ATOM 654 C C . SER A 1 85 ? 5.448 0.274 4.562 1.00 97.75 85 SER A C 1
ATOM 656 O O . SER A 1 85 ? 4.947 -0.823 4.814 1.00 97.75 85 SER A O 1
ATOM 658 N N . LEU A 1 86 ? 6.254 0.460 3.518 1.00 98.06 86 LEU A N 1
ATOM 659 C CA . LEU A 1 86 ? 6.737 -0.617 2.661 1.00 98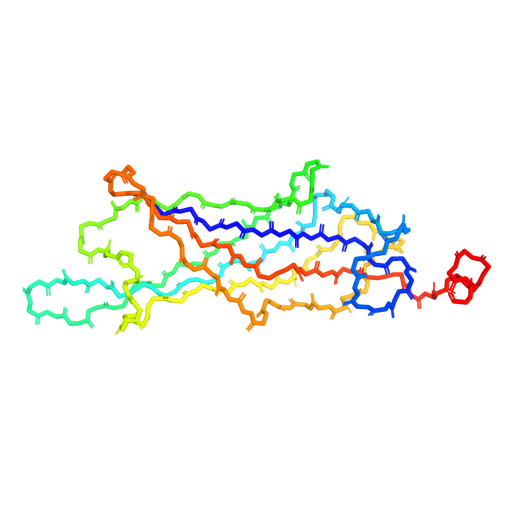.06 86 LEU A CA 1
ATOM 660 C C . LEU A 1 86 ? 7.826 -1.410 3.385 1.00 98.06 86 LEU A C 1
ATOM 662 O O . LEU A 1 86 ? 8.835 -0.843 3.799 1.00 98.06 86 LEU A O 1
ATOM 666 N N . VAL A 1 87 ? 7.652 -2.728 3.454 1.00 97.75 87 VAL A N 1
ATOM 667 C CA . VAL A 1 87 ? 8.645 -3.664 4.004 1.00 97.75 87 VAL A CA 1
ATOM 668 C C . VAL A 1 87 ? 9.415 -4.335 2.871 1.00 97.75 87 VAL A C 1
ATOM 670 O O . VAL A 1 87 ? 10.643 -4.390 2.889 1.00 97.75 87 VAL A O 1
ATOM 673 N N . GLY A 1 88 ? 8.703 -4.809 1.845 1.00 96.81 88 GLY A N 1
ATOM 674 C CA . GLY A 1 88 ? 9.306 -5.595 0.775 1.00 96.81 88 GLY A CA 1
ATOM 675 C C . GLY A 1 88 ? 8.501 -5.587 -0.517 1.00 96.81 88 GLY A C 1
ATOM 676 O O . GLY A 1 88 ? 7.281 -5.433 -0.522 1.00 96.81 88 GLY A O 1
ATOM 677 N N . SER A 1 89 ? 9.202 -5.765 -1.635 1.00 97.62 89 SER A N 1
ATOM 678 C CA . SER A 1 89 ? 8.587 -5.939 -2.951 1.00 97.62 89 SER A CA 1
ATOM 679 C C . SER A 1 89 ? 8.630 -7.405 -3.363 1.00 97.62 89 SER A C 1
ATOM 681 O O . SER A 1 89 ? 9.634 -8.089 -3.175 1.00 97.62 89 SER A O 1
ATOM 683 N N . SER A 1 90 ? 7.558 -7.861 -4.001 1.00 97.25 90 SER A N 1
ATOM 684 C CA . SER A 1 90 ? 7.483 -9.165 -4.664 1.00 97.25 90 SER A CA 1
ATOM 685 C C . SER A 1 90 ? 8.158 -9.190 -6.042 1.00 97.25 90 SER A C 1
ATOM 687 O O . SER A 1 90 ? 8.289 -10.258 -6.640 1.00 97.25 90 SER A O 1
ATOM 689 N N . SER A 1 91 ? 8.566 -8.034 -6.579 1.00 97.00 91 SER A N 1
ATOM 690 C CA . SER A 1 91 ? 9.113 -7.897 -7.930 1.00 97.00 91 SER A CA 1
ATOM 691 C C . SER A 1 91 ? 10.555 -7.413 -7.906 1.00 97.00 91 SER A C 1
ATOM 693 O O . SER A 1 91 ? 10.832 -6.272 -7.544 1.00 97.00 91 SER A O 1
ATOM 695 N N . ALA A 1 92 ? 11.479 -8.237 -8.404 1.00 95.38 92 ALA A N 1
ATOM 696 C CA . ALA A 1 92 ? 12.889 -7.865 -8.530 1.00 95.38 92 ALA A CA 1
ATOM 697 C C . ALA A 1 92 ? 13.125 -6.685 -9.494 1.00 95.38 92 ALA A C 1
ATOM 699 O O . ALA A 1 92 ? 14.114 -5.968 -9.360 1.00 95.38 92 ALA A O 1
ATOM 700 N N . SER A 1 93 ? 12.230 -6.464 -10.464 1.00 94.12 93 SER A N 1
ATOM 701 C CA . SER A 1 93 ? 12.330 -5.347 -11.411 1.00 94.12 93 SER A CA 1
ATOM 702 C C . SER A 1 93 ? 11.725 -4.045 -10.879 1.00 94.12 93 SER A C 1
ATOM 704 O O . SER A 1 93 ? 11.935 -2.992 -11.481 1.00 94.12 93 SER A O 1
ATOM 706 N N . CYS A 1 94 ? 10.993 -4.099 -9.762 1.00 96.19 94 CYS A N 1
ATOM 707 C CA . CYS A 1 94 ? 10.358 -2.949 -9.131 1.00 96.19 94 CYS A CA 1
ATOM 708 C C . CYS A 1 94 ? 10.426 -3.058 -7.604 1.00 96.19 94 CYS A C 1
ATOM 710 O O . CYS A 1 94 ? 9.432 -3.341 -6.937 1.00 96.19 94 CYS A O 1
ATOM 712 N N . ASN A 1 95 ? 11.630 -2.884 -7.061 1.00 97.12 95 ASN A N 1
ATOM 713 C CA . ASN A 1 95 ? 11.953 -3.133 -5.655 1.00 97.12 95 ASN A CA 1
ATOM 714 C C . ASN A 1 95 ? 12.599 -1.948 -4.930 1.00 97.12 95 ASN A C 1
ATOM 716 O O . ASN A 1 95 ? 12.909 -2.071 -3.750 1.00 97.12 95 ASN A O 1
ATOM 720 N N . ILE A 1 96 ? 12.806 -0.810 -5.594 1.00 97.00 96 ILE A N 1
ATOM 721 C CA . ILE A 1 96 ? 13.337 0.385 -4.936 1.00 97.00 96 ILE A CA 1
ATOM 722 C C . ILE A 1 96 ? 12.160 1.171 -4.355 1.00 97.00 96 ILE A C 1
ATOM 724 O O . ILE A 1 96 ? 11.274 1.534 -5.127 1.00 97.00 96 ILE A O 1
ATOM 728 N N . PRO A 1 97 ? 12.106 1.454 -3.043 1.00 95.94 97 PRO A N 1
ATOM 729 C CA . PRO A 1 97 ? 11.036 2.275 -2.484 1.00 95.94 97 PRO A CA 1
ATOM 730 C C . PRO A 1 97 ? 11.010 3.677 -3.120 1.00 95.94 97 PRO A C 1
ATOM 732 O O . PRO A 1 97 ? 12.055 4.312 -3.301 1.00 95.94 97 PRO A O 1
ATOM 735 N N . GLY A 1 98 ? 9.818 4.139 -3.502 1.00 94.00 98 GLY A N 1
ATOM 736 C CA . GLY A 1 98 ? 9.537 5.530 -3.858 1.00 94.00 98 GLY A CA 1
ATOM 737 C C . GLY A 1 98 ? 8.882 6.225 -2.669 1.00 94.00 98 GLY A C 1
ATOM 738 O O . GLY A 1 98 ? 9.581 6.633 -1.744 1.00 94.00 98 GLY A O 1
ATOM 739 N N . TYR A 1 99 ? 7.548 6.294 -2.644 1.00 94.19 99 TYR A N 1
ATOM 740 C CA . TYR A 1 99 ? 6.828 6.617 -1.405 1.00 94.19 99 TYR A CA 1
ATOM 741 C C . TYR A 1 99 ? 6.752 5.382 -0.512 1.00 94.19 99 TYR A C 1
ATOM 743 O O . TYR A 1 99 ? 5.930 4.494 -0.739 1.00 94.19 99 TYR A O 1
ATOM 751 N N . SER A 1 100 ? 7.650 5.329 0.474 1.00 93.50 100 SER A N 1
ATOM 752 C CA . SER A 1 100 ? 7.825 4.200 1.391 1.00 93.50 100 SER A CA 1
ATOM 753 C C . SER A 1 100 ? 6.895 4.213 2.597 1.00 93.50 100 SER A C 1
ATOM 755 O O . SER A 1 100 ? 6.823 3.206 3.289 1.00 93.50 100 SER A O 1
ATOM 757 N N . SER A 1 101 ? 6.221 5.328 2.871 1.00 93.56 101 SER A N 1
ATOM 758 C CA . SER A 1 101 ? 5.227 5.449 3.933 1.00 93.56 101 SER A CA 1
ATOM 759 C C . SER A 1 101 ? 4.062 6.317 3.477 1.00 93.56 101 SER A C 1
ATOM 761 O O . SER A 1 101 ? 4.216 7.183 2.613 1.00 93.56 101 SER A O 1
ATOM 763 N N . THR A 1 102 ? 2.896 6.087 4.063 1.00 88.69 102 THR A N 1
ATOM 764 C CA . THR A 1 102 ? 1.691 6.885 3.827 1.00 88.69 102 THR A CA 1
ATOM 765 C C . THR A 1 102 ? 1.886 8.292 4.391 1.00 88.69 102 THR A C 1
ATOM 767 O O . THR A 1 102 ? 2.294 8.431 5.542 1.00 88.69 102 THR A O 1
ATOM 770 N N . THR A 1 103 ? 1.615 9.331 3.600 1.00 80.12 103 THR A N 1
ATOM 771 C CA . THR A 1 103 ? 1.696 10.730 4.065 1.00 80.12 103 THR A CA 1
ATOM 772 C C . THR A 1 103 ? 0.428 11.181 4.769 1.00 80.12 103 THR A C 1
ATOM 774 O O . THR A 1 103 ? 0.497 12.009 5.667 1.00 80.12 103 THR A O 1
ATOM 777 N N . ASP A 1 104 ? -0.707 10.613 4.363 1.00 78.69 104 ASP A N 1
ATOM 778 C CA . ASP A 1 104 ? -2.035 11.005 4.806 1.00 78.69 104 ASP A CA 1
ATOM 779 C C . ASP A 1 104 ? -2.935 9.778 4.956 1.00 78.69 104 ASP A C 1
ATOM 781 O O . ASP A 1 104 ? -2.736 8.730 4.322 1.00 78.69 104 ASP A O 1
ATOM 785 N N . GLU A 1 105 ? -3.971 9.959 5.763 1.00 80.06 105 GLU A N 1
ATOM 786 C CA . GLU A 1 105 ? -5.054 9.013 5.969 1.00 80.06 105 GLU A CA 1
ATOM 787 C C . GLU A 1 105 ? -6.406 9.714 5.836 1.00 80.06 105 GLU A C 1
ATOM 789 O O . GLU A 1 105 ? -6.551 10.904 6.117 1.00 80.06 105 GLU A O 1
ATOM 794 N N . MET A 1 106 ? -7.419 8.965 5.414 1.00 79.81 106 MET A N 1
ATOM 795 C CA . MET A 1 106 ? -8.797 9.427 5.350 1.00 79.81 106 MET A CA 1
ATOM 796 C C . MET A 1 106 ? -9.691 8.451 6.104 1.00 79.81 106 MET A C 1
ATOM 798 O O . MET A 1 106 ? -9.878 7.310 5.680 1.00 79.81 106 MET A O 1
ATOM 802 N N . ALA A 1 107 ? -10.268 8.911 7.211 1.00 80.31 107 ALA A N 1
ATOM 803 C CA . ALA A 1 107 ? -11.240 8.150 7.982 1.00 80.31 107 ALA A CA 1
ATOM 804 C C . ALA A 1 107 ? -12.661 8.422 7.468 1.00 80.31 107 ALA A C 1
ATOM 806 O O . ALA A 1 107 ? -13.114 9.563 7.398 1.00 80.31 107 ALA A O 1
ATOM 807 N N . ILE A 1 108 ? -13.382 7.360 7.118 1.00 77.69 108 ILE A N 1
ATOM 808 C CA . ILE A 1 108 ? -14.770 7.400 6.660 1.00 77.69 108 ILE A CA 1
ATOM 809 C C . ILE A 1 108 ? -15.620 6.575 7.626 1.00 77.69 108 ILE A C 1
ATOM 811 O O . ILE A 1 108 ? -15.465 5.355 7.731 1.00 77.69 108 ILE A O 1
ATOM 815 N N . LYS A 1 109 ? -16.564 7.232 8.306 1.00 74.06 109 LYS A N 1
ATOM 816 C CA . LYS A 1 109 ? -17.599 6.568 9.111 1.00 74.06 109 LYS A CA 1
ATOM 817 C C . LYS A 1 109 ? -18.729 6.119 8.184 1.00 74.06 109 LYS A C 1
ATOM 819 O O . LYS A 1 109 ? -19.334 6.937 7.489 1.00 74.06 109 LYS A O 1
ATOM 824 N N . SER A 1 110 ? -18.992 4.815 8.128 1.00 71.12 110 SER A N 1
ATOM 825 C CA . SER A 1 110 ? -20.079 4.272 7.311 1.00 71.12 110 SER A CA 1
ATOM 826 C C . SER A 1 110 ? -21.442 4.652 7.891 1.00 71.12 110 SER A C 1
ATOM 828 O O . SER A 1 110 ? -21.588 4.863 9.094 1.00 71.12 110 SER A O 1
ATOM 830 N N . ARG A 1 111 ? -22.473 4.684 7.036 1.00 70.44 111 ARG A N 1
ATOM 831 C CA . ARG A 1 111 ? -23.875 4.789 7.483 1.00 70.44 111 ARG A CA 1
ATOM 832 C C . ARG A 1 111 ? -24.337 3.532 8.221 1.00 70.44 111 ARG A C 1
ATOM 834 O O . ARG A 1 111 ? -25.305 3.592 8.972 1.00 70.44 111 ARG A O 1
ATOM 841 N N . HIS A 1 112 ? -23.667 2.400 7.994 1.00 68.38 112 HIS A N 1
ATOM 842 C CA . HIS A 1 112 ? -23.889 1.200 8.786 1.00 68.38 112 HIS A CA 1
ATOM 843 C C . HIS A 1 112 ? -23.329 1.400 10.198 1.00 68.38 112 HIS A C 1
ATOM 845 O O . HIS A 1 112 ? -22.184 1.845 10.331 1.00 68.38 112 HIS A O 1
ATOM 851 N N . PRO A 1 113 ? -24.103 1.063 11.246 1.00 66.25 113 PRO A N 1
ATOM 852 C CA . PRO A 1 113 ? -23.659 1.246 12.617 1.00 66.25 113 PRO A CA 1
ATOM 853 C C . PRO A 1 113 ? -22.359 0.475 12.854 1.00 66.25 113 PRO A C 1
ATOM 855 O O . PRO A 1 113 ? -22.214 -0.673 12.433 1.00 66.25 113 PRO A O 1
ATOM 858 N N . ASN A 1 114 ? -21.419 1.121 13.542 1.00 70.19 114 ASN A N 1
ATOM 859 C CA . ASN A 1 114 ? -20.158 0.533 13.991 1.00 70.19 114 ASN A CA 1
ATOM 860 C C . ASN A 1 114 ? -19.203 0.074 12.872 1.00 70.19 114 ASN A C 1
ATOM 862 O O . ASN A 1 114 ? -18.386 -0.807 13.128 1.00 70.19 114 ASN A O 1
ATOM 866 N N . LEU A 1 115 ? -19.264 0.627 11.654 1.00 79.19 115 LEU A N 1
ATOM 867 C CA . LEU A 1 115 ? -18.282 0.349 10.594 1.00 79.19 115 LEU A CA 1
ATOM 868 C C . LEU A 1 115 ? -17.497 1.603 10.207 1.00 79.19 115 LEU A C 1
ATOM 870 O O . LEU A 1 115 ? -18.090 2.609 9.812 1.00 79.19 115 LEU A O 1
ATOM 874 N N . CYS A 1 116 ? -16.167 1.510 10.239 1.00 82.56 116 CYS A N 1
ATOM 875 C CA . CYS A 1 116 ? -15.281 2.613 9.875 1.00 82.56 116 CYS A CA 1
ATOM 876 C C . CYS A 1 116 ? -14.143 2.166 8.990 1.00 82.56 116 CYS A C 1
ATOM 878 O O . CYS A 1 116 ? -13.604 1.076 9.161 1.00 82.56 116 CYS A O 1
ATOM 880 N N . ILE A 1 117 ? -13.807 3.019 8.034 1.00 87.19 117 ILE A N 1
ATOM 881 C CA . ILE A 1 117 ? -12.880 2.706 6.962 1.00 87.19 117 ILE A CA 1
ATOM 882 C C . ILE A 1 117 ? -11.797 3.778 6.957 1.00 87.19 117 ILE A C 1
ATOM 884 O O . ILE A 1 117 ? -12.089 4.945 6.723 1.00 87.19 117 ILE A O 1
ATOM 888 N N . TYR A 1 118 ? -10.560 3.373 7.202 1.00 88.81 118 TYR A N 1
ATOM 889 C CA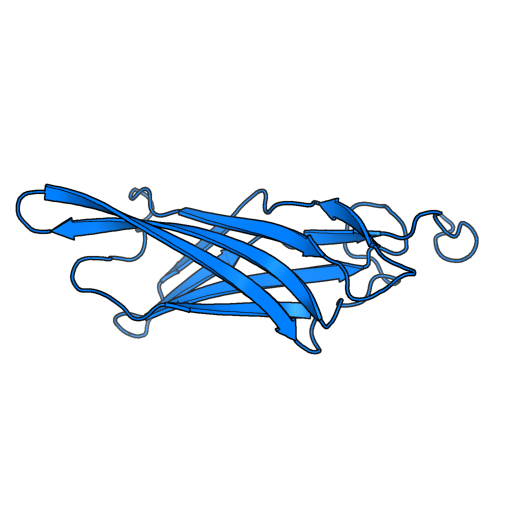 . TYR A 1 118 ? -9.364 4.190 7.067 1.00 88.81 118 TYR A CA 1
ATOM 890 C C . TYR A 1 118 ? -8.724 3.872 5.719 1.00 88.81 118 TYR A C 1
ATOM 892 O O . TYR A 1 118 ? -8.192 2.780 5.506 1.00 88.81 118 TYR A O 1
ATOM 900 N N . GLY A 1 119 ? -8.830 4.817 4.789 1.00 91.88 119 GLY A N 1
ATOM 901 C CA . GLY A 1 119 ? -8.131 4.780 3.512 1.00 91.88 119 GLY A CA 1
ATOM 902 C C . GLY A 1 119 ? -6.787 5.482 3.638 1.00 91.88 119 GLY A C 1
ATOM 903 O O . GLY A 1 119 ? -6.742 6.657 3.990 1.00 91.88 119 GLY A O 1
ATOM 904 N N . LEU A 1 120 ? -5.701 4.779 3.344 1.00 94.44 120 LEU A N 1
ATOM 905 C CA . LEU A 1 120 ? -4.351 5.328 3.407 1.00 94.44 120 LEU A CA 1
ATOM 906 C C . LEU A 1 120 ? -3.849 5.736 2.018 1.00 94.44 120 LEU A C 1
ATOM 908 O O . LEU A 1 120 ? -4.189 5.104 1.011 1.00 94.44 120 LEU A O 1
ATOM 912 N N . ALA A 1 121 ? -3.012 6.777 1.964 1.00 93.75 121 ALA A N 1
ATOM 913 C CA . ALA A 1 121 ? -2.380 7.222 0.724 1.00 93.75 121 ALA A CA 1
ATOM 914 C C . ALA A 1 121 ? -1.612 6.082 0.025 1.00 93.75 121 ALA A C 1
ATOM 916 O O . ALA A 1 121 ? -1.002 5.220 0.660 1.00 93.75 121 ALA A O 1
ATOM 917 N N . ALA A 1 122 ? -1.628 6.065 -1.309 1.00 95.19 122 ALA A N 1
ATOM 918 C CA . ALA A 1 122 ? -0.967 5.005 -2.062 1.00 95.19 122 ALA A CA 1
ATOM 919 C C . ALA A 1 122 ? 0.564 5.095 -1.945 1.00 95.19 122 ALA A C 1
ATOM 921 O O . ALA A 1 122 ? 1.160 6.153 -2.150 1.00 95.19 122 ALA A O 1
ATOM 922 N N . MET A 1 123 ? 1.202 3.955 -1.696 1.00 97.19 123 MET A N 1
ATOM 923 C CA . MET A 1 123 ? 2.659 3.810 -1.670 1.00 97.19 123 MET A CA 1
ATOM 924 C C . MET A 1 123 ? 3.156 3.213 -2.983 1.00 97.19 123 MET A C 1
ATOM 926 O O . MET A 1 123 ? 2.386 2.631 -3.755 1.00 97.19 123 MET A O 1
ATOM 930 N N . ASN A 1 124 ? 4.454 3.334 -3.256 1.00 97.50 124 ASN A N 1
ATOM 931 C CA . ASN A 1 124 ? 5.007 2.759 -4.474 1.00 97.50 124 ASN A CA 1
ATOM 932 C C . ASN A 1 124 ? 6.446 2.271 -4.345 1.00 97.50 124 ASN A C 1
ATOM 934 O O . ASN A 1 124 ? 7.270 2.835 -3.625 1.00 97.50 124 ASN A O 1
ATOM 938 N N . PHE A 1 125 ? 6.730 1.236 -5.127 1.00 97.94 125 PHE A N 1
ATOM 939 C CA . PHE A 1 125 ? 8.081 0.885 -5.535 1.00 97.94 125 PHE A CA 1
ATOM 940 C C . PHE A 1 125 ? 8.337 1.406 -6.945 1.00 97.94 125 PHE A C 1
ATOM 942 O O . PHE A 1 125 ? 7.410 1.686 -7.701 1.00 97.94 125 PHE A O 1
ATOM 949 N N . ARG A 1 126 ? 9.604 1.477 -7.327 1.00 96.75 126 ARG A N 1
ATOM 950 C CA . ARG A 1 126 ? 10.058 1.861 -8.659 1.00 96.75 126 ARG A CA 1
ATOM 951 C C . ARG A 1 126 ? 11.209 0.964 -9.122 1.00 96.75 126 ARG A C 1
ATOM 953 O O . ARG A 1 126 ? 11.885 0.341 -8.293 1.00 96.75 126 ARG A O 1
ATOM 960 N N . PRO A 1 127 ? 11.465 0.882 -10.435 1.00 95.88 127 PRO A N 1
ATOM 961 C CA . PRO A 1 127 ? 12.661 0.241 -10.961 1.00 95.88 127 PRO A CA 1
ATOM 962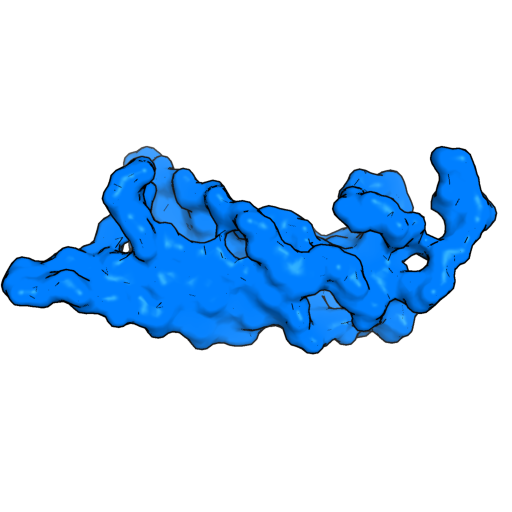 C C . PRO A 1 127 ? 13.935 0.999 -10.575 1.00 95.88 127 PRO A C 1
ATOM 964 O O . PRO A 1 127 ? 13.927 2.219 -10.409 1.00 95.88 127 PRO A O 1
ATOM 967 N N . LEU A 1 128 ? 15.068 0.291 -10.543 1.00 94.00 128 LEU A N 1
ATOM 968 C CA . LEU A 1 128 ? 16.384 0.907 -10.327 1.00 94.00 128 LEU A CA 1
ATOM 969 C C . LEU A 1 128 ? 16.742 1.941 -11.410 1.00 94.00 128 LEU A C 1
ATOM 971 O O . LEU A 1 128 ? 17.426 2.924 -11.136 1.00 94.00 128 LEU A O 1
ATOM 975 N N . LYS A 1 129 ? 16.299 1.717 -12.652 1.00 91.94 129 LYS A N 1
ATOM 976 C CA . LYS A 1 129 ? 16.547 2.613 -13.787 1.00 91.94 129 LYS A CA 1
ATOM 977 C C . LYS A 1 129 ? 15.241 2.926 -14.505 1.00 91.94 129 LYS A C 1
ATOM 979 O O . LYS A 1 129 ? 14.539 2.013 -14.935 1.00 91.94 129 LYS A O 1
ATOM 984 N N . ARG A 1 130 ? 14.957 4.218 -14.694 1.00 89.44 130 ARG A N 1
ATOM 985 C CA . ARG A 1 130 ? 13.828 4.692 -15.507 1.00 89.44 130 ARG A CA 1
ATOM 986 C C . ARG A 1 130 ? 14.051 4.322 -16.973 1.00 89.44 130 ARG A C 1
ATOM 988 O O . ARG A 1 130 ? 15.111 4.597 -17.537 1.00 89.44 130 ARG A O 1
ATOM 995 N N . ASN A 1 131 ? 13.035 3.754 -17.617 1.00 86.06 131 ASN A N 1
ATOM 996 C CA . ASN A 1 131 ? 13.080 3.480 -19.050 1.00 86.06 131 ASN A CA 1
ATOM 997 C C . ASN A 1 131 ? 12.651 4.723 -19.847 1.00 86.06 131 ASN A C 1
ATOM 999 O O . ASN A 1 131 ? 11.462 4.990 -20.001 1.00 86.06 131 ASN A O 1
ATOM 1003 N N . ALA A 1 132 ? 13.619 5.471 -20.381 1.00 86.31 132 ALA A N 1
ATOM 1004 C CA . ALA A 1 132 ? 13.362 6.704 -21.131 1.00 86.31 132 ALA A CA 1
ATOM 1005 C C . ALA A 1 132 ? 12.562 6.501 -22.433 1.00 86.31 132 ALA A C 1
ATOM 1007 O O . ALA A 1 132 ? 11.899 7.427 -22.883 1.00 86.31 132 ALA A O 1
ATOM 1008 N N . ARG A 1 133 ? 12.604 5.305 -23.038 1.00 87.50 133 ARG A N 1
ATOM 1009 C CA . ARG A 1 133 ? 11.818 5.003 -24.248 1.00 87.50 133 ARG A CA 1
ATOM 1010 C C . ARG A 1 133 ? 10.345 4.778 -23.927 1.00 87.50 133 ARG A C 1
ATOM 1012 O O . ARG A 1 133 ? 9.491 5.157 -24.715 1.00 87.50 133 ARG A O 1
ATOM 1019 N N . LEU A 1 134 ? 10.071 4.147 -22.785 1.00 85.75 134 LEU A N 1
ATOM 1020 C CA . LEU A 1 134 ? 8.715 3.855 -22.324 1.00 85.75 134 LEU A CA 1
ATOM 1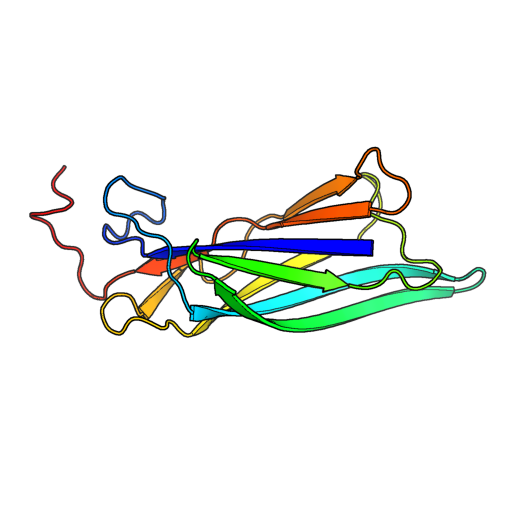021 C C . LEU A 1 134 ? 8.067 5.089 -21.683 1.00 85.75 134 LEU A C 1
ATOM 1023 O O . LEU A 1 134 ? 6.915 5.389 -21.946 1.00 85.75 134 LEU A O 1
ATOM 1027 N N . CYS A 1 135 ? 8.834 5.824 -20.882 1.00 88.12 135 CYS A N 1
ATOM 1028 C CA . CYS A 1 135 ? 8.378 6.980 -20.112 1.00 88.12 135 CYS A CA 1
ATOM 1029 C C . CYS A 1 135 ? 8.729 8.318 -20.786 1.00 88.12 135 CYS A C 1
ATOM 1031 O O . CYS A 1 135 ? 8.959 9.303 -20.082 1.00 88.12 135 CYS A O 1
ATOM 1033 N N . GLY A 1 136 ? 8.906 8.317 -22.111 1.00 80.94 136 GLY A N 1
ATOM 1034 C CA . GLY A 1 136 ? 9.411 9.445 -22.893 1.00 80.94 136 GLY A CA 1
ATOM 1035 C C . GLY A 1 136 ? 8.373 10.552 -23.102 1.00 80.94 136 GLY A C 1
ATOM 1036 O O . GLY A 1 136 ? 7.307 10.287 -23.650 1.00 80.94 136 GLY A O 1
ATOM 1037 N N . LYS A 1 137 ? 8.798 11.772 -22.731 1.00 61.09 137 LYS A N 1
ATOM 1038 C CA . LYS A 1 137 ? 8.066 13.021 -22.429 1.00 61.09 137 LYS A CA 1
ATOM 1039 C C . LYS A 1 137 ? 7.212 12.952 -21.167 1.00 61.09 137 LYS A C 1
ATOM 1041 O O . LYS A 1 137 ? 6.022 12.598 -21.252 1.00 61.09 137 LYS A O 1
#

Sequence (137 aa):
MIIVMGLVYCDVCTNNSFSRHSYFLRGAEVQIDCNFRAYVPKTKEQVSFSVNRTTDKHGVYMVEIPSVDGIECAEADTASTCQASLVGSSSASCNIPGYSSTTDEMAIKSRHPNLCIYGLAAMNFRPLKRNARLCGK

Radius of gyration: 17.09 Å; chains: 1; bounding box: 40×26×58 Å

Organism: Gossypium tomentosum (NCBI:txid34277)

Foldseek 3Di:
DEKEKEFEKEPAQLPQDDDPPIAGAFFFKKKKWKWFFFDDPPDRDIDIDIDIFTAHPRRMTMDDDDDDHRGDFDDPPGPIDMKMFTDFGPDPQFTAWRQGMFPDWDWDDDPPPPYIYIYTYYTYTYGPDRDCVVNPD

Secondary structure (DSSP, 8-state):
-EEEEEEEEE-TT-SSS--TT-EE-TT-EEEEEEEEEEEETTEEEEEEEEEEEE--TTSEEEEEEPPPTTB----TT---EEEEEEEE-S-TTS-EESS-B-S-EEEEE-SSTT-EEEEEPPEEEE-SS--TTTS--

pLDDT: mean 85.58, std 14.06, range [46.03, 98.5]